Protein AF-T0ZHD9-F1 (afdb_monomer_lite)

InterPro domains:
  IPR001247 Exoribonuclease, phosphorolytic domain 1 [PF01138] (53-98)
  IPR012162 Polyribonucleotide nucleotidyltransferase [PTHR11252] (5-98)
  IPR020568 Ribosomal protein uS5 domain 2-type superfamily [SSF54211] (4-98)
  IPR027408 PNPase/RNase PH domain superfamily [G3DSA:3.30.230.70] (1-98)

Foldseek 3Di:
DWDKDKDWDDDPPKIKIKIDGPPPNVFDWIWIDIRNQDIDIDTDHDDPDDDPDDPDDPDFFFFDDDVVSVPDFDPDPVSGDDDDDPVRVVVSVVVVPD

Radius of gyration: 16.67 Å; chains: 1; bounding box: 37×41×38 Å

Sequence (98 aa):
MTLSVSKSFQYGSHTVTLETGELARQADRSRARLDGRYGGAGDRVCAKERAAGPRFLPLTVNYVEKTYAAGRIPGGFFKREGRPTEKETLTSRLIDRP

pLDDT: mean 78.88, std 9.93, range [47.66, 92.25]

Organism: NCBI:txid410659

Structure (mmCIF, N/CA/C/O backbone):
data_AF-T0ZHD9-F1
#
_entry.id   AF-T0ZHD9-F1
#
loop_
_atom_site.group_PDB
_atom_site.id
_atom_site.type_symbol
_atom_site.label_atom_id
_atom_site.label_alt_id
_atom_site.label_comp_id
_atom_site.label_asym_id
_atom_site.label_entity_id
_atom_site.label_seq_id
_atom_site.pdbx_PDB_ins_code
_atom_site.Cartn_x
_atom_site.Cartn_y
_atom_site.Cartn_z
_atom_site.occupancy
_atom_site.B_iso_or_equiv
_atom_site.auth_seq_id
_atom_site.auth_comp_id
_atom_site.auth_asym_id
_atom_site.auth_atom_id
_atom_site.pdbx_PDB_model_num
ATOM 1 N N . MET A 1 1 ? 12.780 -4.448 24.055 1.00 47.66 1 MET A N 1
ATOM 2 C CA . MET A 1 1 ? 12.580 -5.583 23.128 1.00 47.66 1 MET A CA 1
ATOM 3 C C . MET A 1 1 ? 11.143 -5.514 22.631 1.00 47.66 1 MET A C 1
ATOM 5 O O . MET A 1 1 ? 10.240 -5.631 23.445 1.00 47.66 1 MET A O 1
ATOM 9 N N . THR A 1 2 ? 10.907 -5.185 21.363 1.00 54.66 2 THR A N 1
ATOM 10 C CA . THR A 1 2 ? 9.547 -5.124 20.794 1.00 54.66 2 THR A CA 1
ATOM 11 C C . THR A 1 2 ? 9.155 -6.492 20.253 1.00 54.66 2 THR A C 1
ATOM 13 O O . THR A 1 2 ? 9.917 -7.066 19.480 1.00 54.66 2 THR A O 1
ATOM 16 N N . LEU A 1 3 ? 7.990 -7.001 20.656 1.00 62.22 3 LEU A N 1
ATOM 17 C CA . LEU A 1 3 ? 7.433 -8.255 20.151 1.00 62.22 3 LEU A CA 1
ATOM 18 C C . LEU A 1 3 ? 6.766 -7.984 18.798 1.00 62.22 3 LEU A C 1
ATOM 20 O O . LEU A 1 3 ? 5.759 -7.280 18.735 1.00 62.22 3 LEU A O 1
ATOM 24 N N . SER A 1 4 ? 7.344 -8.506 17.718 1.00 74.81 4 SER A N 1
ATOM 25 C CA . SER A 1 4 ? 6.660 -8.589 16.430 1.00 74.81 4 SER A CA 1
ATOM 26 C C . SER A 1 4 ? 5.724 -9.797 16.444 1.00 74.81 4 SER A C 1
ATOM 28 O O . SER A 1 4 ? 6.081 -10.874 16.922 1.00 74.81 4 SER A O 1
ATOM 30 N N . VAL A 1 5 ? 4.499 -9.612 15.955 1.00 83.94 5 VAL A N 1
ATOM 31 C CA . VAL A 1 5 ? 3.504 -10.685 15.845 1.00 83.94 5 VAL A CA 1
ATOM 32 C C . VAL A 1 5 ? 3.372 -11.038 14.373 1.00 83.94 5 VAL A C 1
ATOM 34 O O . VAL A 1 5 ? 3.091 -10.163 13.553 1.00 83.94 5 VAL A O 1
ATOM 37 N N . SER A 1 6 ? 3.587 -12.312 14.043 1.00 85.12 6 SER A N 1
ATOM 38 C CA . SER A 1 6 ? 3.480 -12.839 12.683 1.00 85.12 6 SER A CA 1
ATOM 39 C C . SER A 1 6 ? 2.521 -14.022 12.643 1.00 85.12 6 SER A C 1
ATOM 41 O O . SER A 1 6 ? 2.528 -14.867 13.541 1.00 85.12 6 SER A O 1
ATOM 43 N N . LYS A 1 7 ? 1.679 -14.083 11.610 1.00 88.75 7 LYS A N 1
ATOM 44 C CA . LYS A 1 7 ? 0.770 -15.205 11.365 1.00 88.75 7 LYS A CA 1
ATOM 45 C C . LYS A 1 7 ? 0.765 -15.554 9.884 1.00 88.75 7 LYS A C 1
ATOM 47 O O . LYS A 1 7 ? 0.535 -14.686 9.046 1.00 88.75 7 LYS A O 1
ATOM 52 N N . SER A 1 8 ? 0.979 -16.831 9.581 1.00 89.69 8 SER A N 1
ATOM 53 C CA . SER A 1 8 ? 0.990 -17.353 8.213 1.00 89.69 8 SER A CA 1
ATOM 54 C C . SER A 1 8 ? -0.179 -18.302 7.978 1.00 89.69 8 SER A C 1
ATOM 56 O O . SER A 1 8 ? -0.529 -19.083 8.863 1.00 89.69 8 SER A O 1
ATOM 58 N N . PHE A 1 9 ? -0.770 -18.248 6.787 1.00 91.00 9 PHE A N 1
ATOM 59 C CA . PHE A 1 9 ? -1.815 -19.168 6.341 1.00 91.00 9 PHE A CA 1
ATOM 60 C C . PHE A 1 9 ? -1.722 -19.415 4.829 1.00 91.00 9 PHE A C 1
ATOM 62 O O . PHE A 1 9 ? -1.123 -18.627 4.096 1.00 91.00 9 PHE A O 1
ATOM 69 N N . GLN A 1 10 ? -2.301 -20.524 4.363 1.00 90.88 10 GLN A N 1
ATOM 70 C CA . GLN A 1 10 ? -2.365 -20.851 2.937 1.00 90.88 10 GLN A CA 1
ATOM 71 C C . GLN A 1 10 ? -3.562 -20.170 2.270 1.00 90.88 10 GLN A C 1
ATOM 73 O O . GLN A 1 10 ? -4.675 -20.198 2.797 1.00 90.88 10 GLN A O 1
ATOM 78 N N . TYR A 1 11 ? -3.331 -19.596 1.095 1.00 87.19 11 TYR A N 1
ATOM 79 C CA . TYR A 1 11 ? -4.331 -18.987 0.228 1.00 87.19 11 TYR A CA 1
ATOM 80 C C . TYR A 1 11 ? -4.120 -19.472 -1.213 1.00 87.19 11 TYR A C 1
ATOM 82 O O . TYR A 1 11 ? -3.273 -18.966 -1.953 1.00 87.19 11 TYR A O 1
ATOM 90 N N . GLY A 1 12 ? -4.880 -20.496 -1.606 1.00 89.81 12 GLY A N 1
ATOM 91 C CA . GLY A 1 12 ? -4.672 -21.185 -2.879 1.00 89.81 12 GLY A CA 1
ATOM 92 C C . GLY A 1 12 ? -3.289 -21.836 -2.932 1.00 89.81 12 GLY A C 1
ATOM 93 O O . GLY A 1 12 ? -2.940 -22.621 -2.055 1.00 89.81 12 GLY A O 1
ATOM 94 N N . SER A 1 13 ? -2.500 -21.495 -3.950 1.00 88.56 13 SER A N 1
ATOM 95 C CA . SER A 1 13 ? -1.108 -21.940 -4.112 1.00 88.56 13 SER A CA 1
ATOM 96 C C . SER A 1 13 ? -0.084 -21.084 -3.362 1.00 88.56 13 SER A C 1
ATOM 98 O O . SER A 1 13 ? 1.112 -21.349 -3.466 1.00 88.56 13 SER A O 1
ATOM 100 N N . HIS A 1 14 ? -0.529 -20.038 -2.666 1.00 84.94 14 HIS A N 1
ATOM 101 C CA . HIS A 1 14 ? 0.343 -19.029 -2.081 1.00 84.94 14 HIS A CA 1
ATOM 102 C C . HIS A 1 14 ? 0.258 -19.034 -0.554 1.00 84.94 14 HIS A C 1
ATOM 104 O O . HIS A 1 14 ? -0.819 -19.149 0.027 1.00 84.94 14 HIS A O 1
ATOM 110 N N . THR A 1 15 ? 1.389 -18.835 0.114 1.00 87.44 15 THR A N 1
ATOM 111 C CA . THR A 1 15 ? 1.450 -18.610 1.559 1.00 87.44 15 THR A CA 1
ATOM 112 C C . THR A 1 15 ? 1.392 -17.114 1.844 1.00 87.44 15 THR A C 1
ATOM 114 O O . THR A 1 15 ? 2.258 -16.345 1.414 1.00 87.44 15 THR A O 1
ATOM 117 N N . VAL A 1 16 ? 0.378 -16.696 2.599 1.00 86.56 16 VAL A N 1
ATOM 118 C CA . VAL A 1 16 ? 0.215 -15.318 3.064 1.00 86.56 16 VAL A CA 1
ATOM 119 C C . VAL A 1 16 ? 0.738 -15.217 4.490 1.00 86.56 16 VAL A C 1
ATOM 121 O O . VAL A 1 16 ? 0.293 -15.950 5.370 1.00 86.56 16 VAL A O 1
ATOM 124 N N . THR A 1 17 ? 1.648 -14.278 4.728 1.00 85.62 17 THR A N 1
ATOM 125 C CA . THR A 1 17 ? 2.174 -13.942 6.054 1.00 85.62 17 THR A CA 1
ATOM 126 C C . THR A 1 17 ? 1.778 -12.515 6.412 1.00 85.62 17 THR A C 1
ATOM 128 O O . THR A 1 17 ? 2.076 -11.577 5.672 1.00 85.62 17 THR A O 1
ATOM 131 N N . LEU A 1 18 ? 1.108 -12.343 7.549 1.00 84.69 18 LEU A N 1
ATOM 132 C CA . LEU A 1 18 ? 0.742 -11.046 8.109 1.00 84.69 18 LEU A CA 1
ATOM 133 C C . LEU A 1 18 ? 1.649 -10.734 9.299 1.00 84.69 18 LEU A C 1
ATOM 135 O O . LEU A 1 18 ? 1.739 -11.539 10.222 1.00 84.69 18 LEU A O 1
ATOM 139 N N . GLU A 1 19 ? 2.291 -9.568 9.285 1.00 81.81 19 GLU A N 1
ATOM 140 C CA . GLU A 1 19 ? 3.239 -9.106 10.305 1.00 81.81 19 GLU A CA 1
ATOM 141 C C . GLU A 1 19 ? 2.804 -7.746 10.870 1.00 81.81 19 GLU A C 1
ATOM 143 O O . GLU A 1 19 ? 2.404 -6.845 10.129 1.00 81.81 19 GLU A O 1
ATOM 148 N N . THR A 1 20 ? 2.912 -7.560 12.185 1.00 80.50 20 THR A N 1
ATOM 149 C CA . THR A 1 20 ? 2.674 -6.271 12.858 1.00 80.50 20 THR A CA 1
ATOM 150 C C . THR A 1 20 ? 3.627 -6.066 14.046 1.00 80.50 20 THR A C 1
ATOM 152 O O . THR A 1 20 ? 4.280 -7.003 14.508 1.00 80.50 20 THR A O 1
ATOM 155 N N . GLY A 1 21 ? 3.746 -4.825 14.527 1.00 71.25 21 GLY A N 1
ATOM 156 C CA . GLY A 1 21 ? 4.507 -4.453 15.731 1.00 71.25 21 GLY A CA 1
ATOM 157 C C . GLY A 1 21 ? 5.977 -4.066 15.512 1.00 71.25 21 GLY A C 1
ATOM 158 O O . GLY A 1 21 ? 6.556 -3.356 16.337 1.00 71.25 21 GLY A O 1
ATOM 159 N N . GLU A 1 22 ? 6.600 -4.458 14.398 1.00 72.19 22 GLU A N 1
ATOM 160 C CA . GLU A 1 22 ? 8.018 -4.152 14.161 1.00 72.19 22 GLU A CA 1
ATOM 161 C C . GLU A 1 22 ? 8.239 -2.782 13.513 1.00 72.19 22 GLU A C 1
ATOM 163 O O . GLU A 1 22 ? 9.050 -1.990 14.004 1.00 72.19 22 GLU A O 1
ATOM 168 N N . LEU A 1 23 ? 7.498 -2.493 12.443 1.00 67.94 23 LEU A N 1
ATOM 169 C CA . LEU A 1 23 ? 7.609 -1.266 11.664 1.00 67.94 23 LEU A CA 1
ATOM 170 C C . LEU A 1 23 ? 6.542 -0.264 12.082 1.00 67.94 23 LEU A C 1
ATOM 172 O O . LEU A 1 23 ? 5.410 -0.628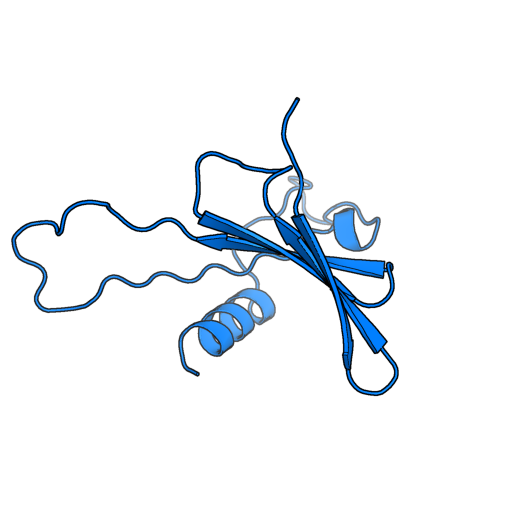 12.391 1.00 67.94 23 LEU A O 1
ATOM 176 N N . ALA A 1 24 ? 6.913 1.017 12.014 1.00 63.66 24 ALA A N 1
ATOM 177 C CA . ALA A 1 24 ? 5.940 2.088 11.895 1.00 63.66 24 ALA A CA 1
ATOM 178 C C . ALA A 1 24 ? 4.962 2.189 13.106 1.00 63.66 24 ALA A C 1
ATOM 180 O O . ALA A 1 24 ? 3.823 2.625 13.031 1.00 63.66 24 ALA A O 1
ATOM 181 N N . ARG A 1 25 ? 5.467 1.855 14.292 1.00 64.56 25 ARG A N 1
ATOM 182 C CA . ARG A 1 25 ? 4.739 1.586 15.552 1.00 64.56 25 ARG A CA 1
ATOM 183 C C . ARG A 1 25 ? 3.798 2.674 16.082 1.00 64.56 25 ARG A C 1
ATOM 185 O O . ARG A 1 25 ? 3.057 2.426 17.022 1.00 64.56 25 ARG A O 1
ATOM 192 N N . GLN A 1 26 ? 3.853 3.882 15.532 1.00 73.75 26 GLN A N 1
ATOM 193 C CA . GLN A 1 26 ? 2.990 4.991 15.939 1.00 73.75 26 GLN A CA 1
ATOM 194 C C . GLN A 1 26 ? 1.618 4.994 15.254 1.00 73.75 26 GLN A C 1
ATOM 196 O O . GLN A 1 26 ? 0.796 5.832 15.604 1.00 73.75 26 GLN A O 1
ATOM 201 N N . ALA A 1 27 ? 1.363 4.110 14.282 1.00 68.19 27 ALA A N 1
ATOM 202 C CA . ALA A 1 27 ? -0.003 3.922 13.789 1.00 68.19 27 ALA A CA 1
ATOM 203 C C . ALA A 1 27 ? -0.453 2.464 13.861 1.00 68.19 27 ALA A C 1
ATOM 205 O O . ALA A 1 27 ? 0.373 1.566 14.039 1.00 68.19 27 ALA A O 1
ATOM 206 N N . ASP A 1 28 ? -1.752 2.255 13.667 1.00 63.34 28 ASP A N 1
ATOM 207 C CA . ASP A 1 28 ? -2.379 0.941 13.587 1.00 63.34 28 ASP A CA 1
ATOM 208 C C . ASP A 1 28 ? -2.055 0.322 12.222 1.00 63.34 28 ASP A C 1
ATOM 210 O O . ASP A 1 28 ? -2.692 0.602 11.204 1.00 63.34 28 ASP A O 1
ATOM 214 N N . ARG A 1 29 ? -0.978 -0.464 12.168 1.00 66.25 29 ARG A N 1
ATOM 215 C CA . ARG A 1 29 ? -0.377 -0.915 10.905 1.00 66.25 29 ARG A CA 1
ATOM 216 C C . ARG A 1 29 ? -0.262 -2.426 10.841 1.00 66.25 29 ARG A C 1
ATOM 218 O O . ARG A 1 29 ? -0.048 -3.108 11.845 1.00 66.25 29 ARG A O 1
ATOM 225 N N . SER A 1 30 ? -0.348 -2.942 9.625 1.00 69.62 30 SER A N 1
ATOM 226 C CA . SER A 1 30 ? -0.103 -4.348 9.324 1.00 69.62 30 SER A CA 1
ATOM 227 C C . SER A 1 30 ? 0.607 -4.463 7.985 1.00 69.62 30 SER A C 1
ATOM 229 O O . SER A 1 30 ? 0.271 -3.778 7.020 1.00 69.62 30 SER A O 1
ATOM 231 N N . ARG A 1 31 ? 1.593 -5.344 7.908 1.00 73.25 31 ARG A N 1
ATOM 232 C CA . ARG A 1 31 ? 2.260 -5.698 6.663 1.00 73.25 31 ARG A CA 1
ATOM 233 C C . ARG A 1 31 ? 1.757 -7.059 6.217 1.00 73.25 31 ARG A C 1
ATOM 235 O O . ARG A 1 31 ? 1.661 -7.975 7.026 1.00 73.25 31 ARG A O 1
ATOM 242 N N . ALA A 1 32 ? 1.487 -7.197 4.928 1.00 71.56 32 ALA A N 1
ATOM 243 C CA . ALA A 1 32 ? 1.209 -8.478 4.306 1.00 71.56 32 ALA A CA 1
ATOM 244 C C . ALA A 1 32 ? 2.358 -8.852 3.370 1.00 71.56 32 ALA A C 1
ATOM 246 O O . ALA A 1 32 ? 2.889 -8.018 2.627 1.00 71.56 32 ALA A O 1
ATOM 247 N N . ARG A 1 33 ? 2.740 -10.124 3.395 1.00 74.25 33 ARG A N 1
ATOM 248 C CA . ARG A 1 33 ? 3.693 -10.715 2.466 1.00 74.25 33 ARG A CA 1
ATOM 249 C C . ARG A 1 33 ? 3.063 -11.931 1.802 1.00 74.25 33 ARG A C 1
ATOM 251 O O . ARG A 1 33 ? 2.487 -12.769 2.485 1.00 74.25 33 ARG A O 1
ATOM 258 N N . LEU A 1 34 ? 3.210 -12.028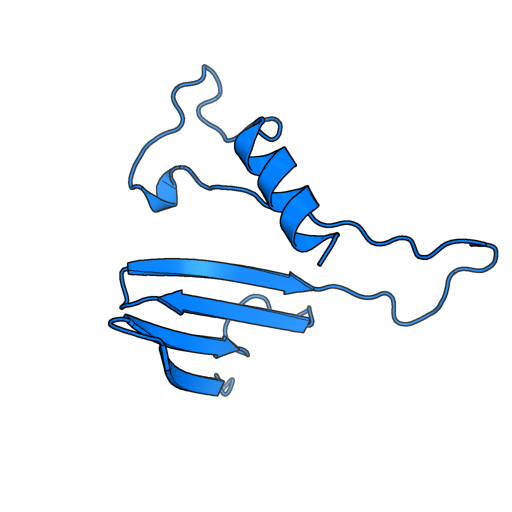 0.488 1.00 74.31 34 LEU A N 1
ATOM 259 C CA . LEU A 1 34 ? 2.822 -13.188 -0.307 1.00 74.31 34 LEU A CA 1
ATOM 260 C C . LEU A 1 34 ? 4.091 -13.897 -0.791 1.00 74.31 34 LEU A C 1
ATOM 262 O O . LEU A 1 34 ? 4.940 -13.274 -1.441 1.00 74.31 34 LEU A O 1
ATOM 266 N N . ASP A 1 35 ? 4.236 -15.176 -0.442 1.00 74.50 35 ASP A N 1
ATOM 267 C CA . ASP A 1 35 ? 5.321 -16.070 -0.880 1.00 74.50 35 ASP A CA 1
ATOM 268 C C . ASP A 1 35 ? 6.740 -15.530 -0.687 1.00 74.50 35 ASP A C 1
ATOM 270 O O . ASP A 1 35 ? 7.643 -15.786 -1.484 1.00 74.50 35 ASP A O 1
ATOM 274 N N . GLY A 1 36 ? 6.960 -14.697 0.327 1.00 62.44 36 GLY A N 1
ATOM 275 C CA . GLY A 1 36 ? 8.274 -14.094 0.540 1.00 62.44 36 GLY A CA 1
ATOM 276 C C . GLY A 1 36 ? 8.648 -12.976 -0.449 1.00 62.44 36 GLY A C 1
ATOM 277 O O . GLY A 1 36 ? 9.569 -12.221 -0.144 1.00 62.44 36 GLY A O 1
ATOM 278 N N . ARG A 1 37 ? 7.949 -12.837 -1.589 1.00 60.41 37 ARG A N 1
ATOM 279 C CA . ARG A 1 37 ? 8.358 -11.995 -2.732 1.00 60.41 37 ARG A CA 1
ATOM 280 C C . ARG A 1 37 ? 7.583 -10.691 -2.853 1.00 60.41 37 ARG A C 1
ATOM 282 O O . ARG A 1 37 ? 8.187 -9.651 -3.092 1.00 60.41 37 ARG A O 1
ATOM 289 N N . TYR A 1 38 ? 6.265 -10.727 -2.679 1.00 60.88 38 TYR A N 1
ATOM 290 C CA . TYR A 1 38 ? 5.433 -9.529 -2.782 1.00 60.88 38 TYR A CA 1
ATOM 291 C C . TYR A 1 38 ? 5.126 -9.019 -1.379 1.00 60.88 38 TYR A C 1
ATOM 293 O O . TYR A 1 38 ? 4.461 -9.694 -0.598 1.00 60.88 38 TYR A O 1
ATOM 301 N N . GLY A 1 39 ? 5.657 -7.845 -1.036 1.00 63.97 39 GLY A N 1
ATOM 302 C CA . GLY A 1 39 ? 5.433 -7.201 0.256 1.00 63.97 39 GLY A CA 1
ATOM 303 C C . GLY A 1 39 ? 4.619 -5.925 0.095 1.00 63.97 39 GLY A C 1
ATOM 304 O O . GLY A 1 39 ? 5.120 -4.960 -0.474 1.00 63.97 39 GLY A O 1
ATOM 305 N N . GLY A 1 40 ? 3.401 -5.911 0.632 1.00 64.19 40 GLY A N 1
ATOM 306 C CA . GLY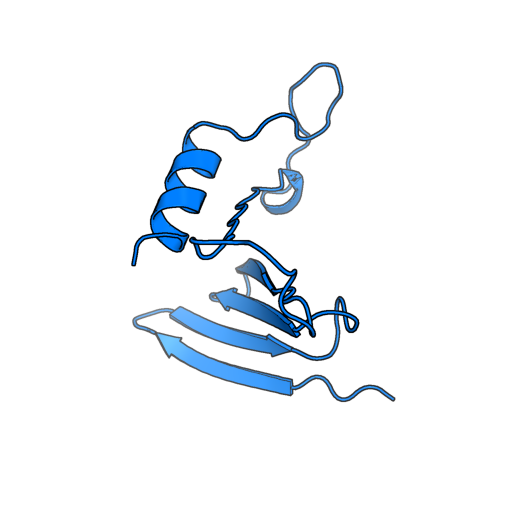 A 1 40 ? 2.586 -4.707 0.779 1.00 64.19 40 GLY A CA 1
ATOM 307 C C . GLY A 1 40 ? 2.536 -4.282 2.245 1.00 64.19 40 GLY A C 1
ATOM 308 O O . GLY A 1 40 ? 2.336 -5.115 3.128 1.00 64.19 40 GLY A O 1
ATOM 309 N N . ALA A 1 41 ? 2.729 -2.996 2.523 1.00 69.25 41 ALA A N 1
ATOM 310 C CA . ALA A 1 41 ? 2.486 -2.430 3.848 1.00 69.25 41 ALA A CA 1
ATOM 311 C C . ALA A 1 41 ? 1.147 -1.685 3.828 1.00 69.25 41 ALA A C 1
ATOM 313 O O . ALA A 1 41 ? 0.929 -0.835 2.966 1.00 69.25 41 ALA A O 1
ATOM 314 N N . GLY A 1 42 ? 0.251 -2.042 4.746 1.00 69.81 42 GLY A N 1
ATOM 315 C CA . GLY A 1 42 ? -1.019 -1.367 4.959 1.00 69.81 42 GLY A CA 1
ATOM 316 C C . GLY A 1 42 ? -0.964 -0.583 6.260 1.00 69.81 42 GLY A C 1
ATOM 317 O O . GLY A 1 42 ? -1.001 -1.168 7.345 1.00 69.81 42 GLY A O 1
ATOM 318 N N . ASP A 1 43 ? -0.917 0.739 6.143 1.00 69.75 43 ASP A N 1
ATOM 319 C CA . ASP A 1 43 ? -0.899 1.632 7.293 1.00 69.75 43 ASP A CA 1
ATOM 320 C C . ASP A 1 43 ? -2.262 2.298 7.464 1.00 69.75 43 ASP A C 1
ATOM 322 O O . ASP A 1 43 ? -2.809 2.854 6.510 1.00 69.75 43 ASP A O 1
ATOM 326 N N . ARG A 1 44 ? -2.816 2.259 8.681 1.00 67.12 44 ARG A N 1
ATOM 327 C CA . ARG A 1 44 ? -4.049 2.969 9.025 1.00 67.12 44 ARG A CA 1
ATOM 328 C C . ARG A 1 44 ? -3.779 3.932 10.169 1.00 67.12 44 ARG A C 1
ATOM 330 O O . ARG A 1 44 ? -3.089 3.615 11.134 1.00 67.12 44 ARG A O 1
ATOM 337 N N . VAL A 1 45 ? -4.321 5.133 10.039 1.00 67.12 45 VAL A N 1
ATOM 338 C CA . VAL A 1 45 ? -4.292 6.158 11.080 1.00 67.12 45 VAL A CA 1
ATOM 339 C C . VAL A 1 45 ? -5.717 6.663 11.218 1.00 67.12 45 VAL A C 1
ATOM 341 O O . VAL A 1 45 ? -6.273 7.202 10.263 1.00 67.12 45 VAL A O 1
ATOM 344 N N . CYS A 1 46 ? -6.295 6.496 12.400 1.00 67.81 46 CYS A N 1
ATOM 345 C CA . CYS A 1 46 ? -7.601 7.047 12.735 1.00 67.81 46 CYS A CA 1
ATOM 346 C C . CYS A 1 46 ? -7.426 8.152 13.779 1.00 67.81 46 CYS A C 1
ATOM 348 O O . CYS A 1 46 ? -6.631 8.022 14.712 1.00 67.81 46 CYS A O 1
ATOM 350 N N . ALA A 1 47 ? -8.171 9.249 13.634 1.00 70.62 47 ALA A N 1
ATOM 351 C CA . ALA A 1 47 ? -8.233 10.266 14.675 1.00 70.62 47 ALA A CA 1
ATOM 352 C C . ALA A 1 47 ? -8.895 9.677 15.931 1.00 70.62 47 ALA A C 1
ATOM 354 O O . ALA A 1 47 ? -9.914 8.993 15.832 1.00 70.62 47 ALA A O 1
ATOM 355 N N . LYS A 1 48 ? -8.319 9.948 17.109 1.00 71.69 48 LYS A N 1
ATOM 356 C CA . LYS A 1 48 ? -8.868 9.482 18.397 1.00 71.69 48 LYS A CA 1
ATOM 357 C C . LYS A 1 48 ? -10.171 10.186 18.767 1.00 71.69 48 LYS A C 1
ATOM 359 O O . LYS A 1 48 ? -11.011 9.606 19.443 1.00 71.69 48 LYS A O 1
ATOM 364 N N . GLU A 1 49 ? -10.332 11.422 18.308 1.00 73.81 49 GLU A N 1
ATOM 365 C CA . GLU A 1 49 ? -11.505 12.248 18.555 1.00 73.81 49 GLU A CA 1
ATOM 366 C C . GLU A 1 49 ? -12.151 12.644 17.231 1.00 73.81 49 GLU A C 1
ATOM 368 O O . GLU A 1 49 ? -11.477 12.923 16.234 1.00 73.81 49 GLU A O 1
ATOM 373 N N . ARG A 1 50 ? -13.484 12.671 17.219 1.00 68.25 50 ARG A N 1
ATOM 374 C CA . ARG A 1 50 ? -14.248 13.131 16.065 1.00 68.25 50 ARG A CA 1
ATOM 375 C C . ARG A 1 50 ? -14.172 14.655 16.007 1.00 68.25 50 ARG A C 1
ATOM 377 O O . ARG A 1 50 ? -14.611 15.325 16.935 1.00 68.25 50 ARG A O 1
ATOM 384 N N . ALA A 1 51 ? -13.683 15.200 14.895 1.00 73.19 51 ALA A N 1
ATOM 385 C CA . ALA A 1 51 ? -13.773 16.635 14.641 1.00 73.19 51 ALA A CA 1
ATOM 386 C C . ALA A 1 51 ? -15.245 17.088 14.674 1.00 73.19 51 ALA A C 1
ATOM 388 O O . ALA A 1 51 ? -16.122 16.378 14.179 1.00 73.19 51 ALA A O 1
ATOM 389 N N . ALA A 1 52 ? -15.532 18.256 15.250 1.00 75.75 52 ALA A N 1
ATOM 390 C CA . ALA A 1 52 ? -16.883 18.811 15.251 1.00 75.75 52 ALA A CA 1
ATOM 391 C C . ALA A 1 52 ? -17.287 19.235 13.825 1.00 75.75 52 ALA A C 1
ATOM 393 O O . ALA A 1 52 ? -16.511 19.880 13.124 1.00 75.75 52 ALA A O 1
ATOM 394 N N . GLY A 1 53 ? -18.499 18.878 13.383 1.00 71.25 53 GLY A N 1
ATOM 395 C CA . GLY A 1 53 ? -19.076 19.373 12.123 1.00 71.25 53 GLY A CA 1
ATOM 396 C C . GLY A 1 53 ? -19.059 18.500 10.848 1.00 71.25 53 GLY A C 1
ATOM 397 O O . GLY A 1 53 ? -19.720 18.909 9.892 1.00 71.25 53 GLY A O 1
ATOM 398 N N . PRO A 1 54 ? -18.426 17.312 10.743 1.00 66.81 54 PRO A N 1
ATOM 399 C CA . PRO A 1 54 ? -18.510 16.532 9.515 1.00 66.81 54 PRO A CA 1
ATOM 400 C C . PRO A 1 54 ? -19.838 15.763 9.443 1.00 66.81 54 PRO A C 1
ATOM 402 O O . PRO A 1 54 ? -20.142 14.905 10.282 1.00 66.81 54 PRO A O 1
ATOM 405 N N . ARG A 1 55 ? -20.618 16.071 8.397 1.00 82.00 55 ARG A N 1
ATOM 406 C CA . ARG A 1 55 ? -21.825 15.333 7.972 1.00 82.00 55 ARG A CA 1
ATOM 407 C C . ARG A 1 55 ? -21.508 14.082 7.132 1.00 82.00 55 ARG A C 1
ATOM 409 O O . ARG A 1 55 ? -22.430 13.401 6.701 1.00 82.00 55 ARG A O 1
ATOM 416 N N . PHE A 1 56 ? -20.228 13.785 6.899 1.00 79.94 56 PHE A N 1
ATOM 417 C CA . PHE A 1 56 ? -19.739 12.638 6.128 1.00 79.94 56 PHE A CA 1
ATOM 418 C C . PHE A 1 56 ? -18.535 11.990 6.828 1.00 79.94 56 PHE A C 1
ATOM 420 O O . PHE A 1 56 ? -17.909 12.619 7.681 1.00 79.94 56 PHE A O 1
ATOM 427 N N . LEU A 1 57 ? -18.217 10.740 6.483 1.00 82.12 57 LEU A N 1
ATOM 428 C CA . LEU A 1 57 ? -17.026 10.040 6.968 1.00 82.12 57 LEU A CA 1
ATOM 429 C C . LEU A 1 57 ? -15.820 10.428 6.089 1.00 82.12 57 LEU A C 1
ATOM 431 O O . LEU A 1 57 ? -15.818 10.071 4.911 1.00 82.12 57 LEU A O 1
ATOM 435 N N . PRO A 1 58 ? -14.803 11.145 6.608 1.00 83.81 58 PRO A N 1
ATOM 436 C CA . PRO A 1 58 ? -13.630 11.520 5.823 1.00 83.81 58 PRO A CA 1
ATOM 437 C C . PRO A 1 58 ? -12.645 10.343 5.730 1.00 83.81 58 PRO A C 1
ATOM 439 O O . PRO A 1 58 ? -11.626 10.317 6.420 1.00 83.81 58 PRO A O 1
ATOM 442 N N . LEU A 1 59 ? -12.969 9.350 4.901 1.00 86.31 59 LEU A N 1
ATOM 443 C CA . LEU A 1 59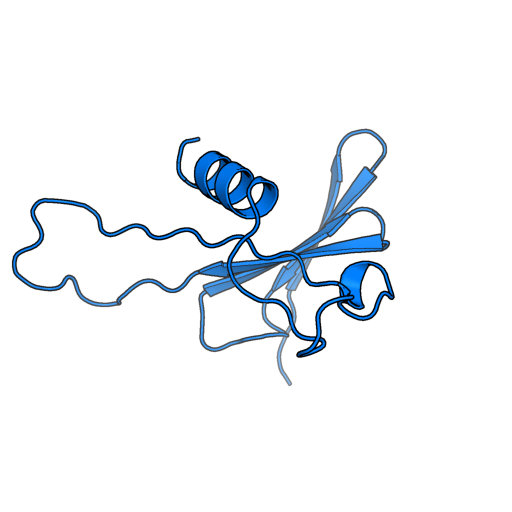 ? -12.070 8.246 4.570 1.00 86.31 59 LEU A CA 1
ATOM 444 C C . LEU A 1 59 ? -11.185 8.639 3.381 1.00 86.31 59 LEU A C 1
ATOM 446 O O . LEU A 1 59 ? -11.683 9.082 2.349 1.00 86.31 59 LEU A O 1
ATOM 450 N N . THR A 1 60 ? -9.874 8.458 3.533 1.00 87.62 60 THR A N 1
ATOM 451 C CA . THR A 1 60 ? -8.900 8.654 2.456 1.00 87.62 60 THR A CA 1
ATOM 452 C C . THR A 1 60 ? -8.063 7.396 2.319 1.00 87.62 60 THR A C 1
ATOM 454 O O . THR A 1 60 ? -7.418 6.969 3.278 1.00 87.62 60 THR A O 1
ATOM 457 N N . VAL A 1 61 ? -8.028 6.837 1.113 1.00 87.06 61 VAL A N 1
ATOM 458 C CA . VAL A 1 61 ? -7.213 5.670 0.777 1.00 87.06 61 VAL A CA 1
ATOM 459 C C . VAL A 1 61 ? -6.175 6.069 -0.263 1.00 87.06 61 VAL A C 1
ATOM 461 O O . VAL A 1 61 ? -6.522 6.581 -1.323 1.00 87.06 61 VAL A O 1
ATOM 464 N N . ASN A 1 62 ? -4.901 5.816 0.038 1.00 88.25 62 ASN A N 1
ATOM 465 C CA . ASN A 1 62 ? -3.787 6.083 -0.867 1.00 88.25 62 ASN A CA 1
ATOM 466 C C . ASN A 1 62 ? -2.991 4.798 -1.097 1.00 88.25 62 ASN A C 1
ATOM 468 O O . ASN A 1 62 ? -2.352 4.289 -0.177 1.00 88.25 62 ASN A O 1
ATOM 472 N N . TYR A 1 63 ? -3.003 4.300 -2.329 1.00 88.44 63 TYR A N 1
ATOM 473 C CA . TYR A 1 63 ? -2.136 3.218 -2.777 1.00 88.44 63 TYR A CA 1
ATOM 474 C C . TYR A 1 63 ? -0.970 3.789 -3.590 1.00 88.44 63 TYR A C 1
ATOM 476 O O . TYR A 1 63 ? -1.188 4.572 -4.513 1.00 88.44 63 TYR A O 1
ATOM 484 N N . VAL A 1 64 ? 0.262 3.404 -3.242 1.00 87.50 64 VAL A N 1
ATOM 485 C CA . VAL A 1 64 ? 1.488 3.865 -3.912 1.00 87.50 64 VAL A CA 1
ATOM 486 C C . VAL A 1 64 ? 2.392 2.676 -4.217 1.00 87.50 64 VAL A C 1
ATOM 488 O O . VAL A 1 64 ? 2.757 1.917 -3.316 1.00 87.50 64 VAL A O 1
ATOM 491 N N . GLU A 1 65 ? 2.808 2.551 -5.474 1.00 86.38 65 GLU A N 1
ATOM 492 C CA . GLU A 1 65 ? 3.804 1.587 -5.924 1.00 86.38 65 GLU A CA 1
ATOM 493 C C . GLU A 1 65 ? 5.184 2.232 -5.947 1.00 86.38 65 GLU A C 1
ATOM 495 O O . GLU A 1 65 ? 5.460 3.199 -6.655 1.00 86.38 65 GLU A O 1
ATOM 500 N N . LYS A 1 66 ? 6.096 1.661 -5.167 1.00 86.25 66 LYS A N 1
ATOM 501 C CA . LYS A 1 66 ? 7.484 2.103 -5.136 1.00 86.25 66 LYS A CA 1
ATOM 502 C C . LYS A 1 66 ? 8.305 1.361 -6.175 1.00 86.25 66 LYS A C 1
ATOM 504 O O . LYS A 1 66 ? 8.309 0.132 -6.190 1.00 86.25 66 LYS A O 1
ATOM 509 N N . THR A 1 67 ? 9.052 2.078 -7.016 1.00 84.00 67 THR A N 1
ATOM 510 C CA . THR A 1 67 ? 9.794 1.439 -8.123 1.00 84.00 67 THR A CA 1
ATOM 511 C C . THR A 1 67 ? 10.900 0.516 -7.612 1.00 84.00 67 THR A C 1
ATOM 513 O O . THR A 1 67 ? 11.214 -0.495 -8.249 1.00 84.00 67 THR A O 1
ATOM 516 N N . TYR A 1 68 ? 11.438 0.808 -6.422 1.00 84.38 68 TYR A N 1
ATOM 517 C CA . TYR A 1 68 ? 12.408 -0.052 -5.746 1.00 84.38 68 TYR A CA 1
ATOM 518 C C . TYR A 1 68 ? 11.835 -1.433 -5.399 1.00 84.38 68 TYR A C 1
ATOM 520 O O . TYR A 1 68 ? 12.606 -2.381 -5.285 1.00 84.38 68 TYR A O 1
ATOM 528 N N . ALA A 1 69 ? 10.509 -1.590 -5.282 1.00 83.12 69 ALA A N 1
ATOM 529 C CA . ALA A 1 69 ? 9.886 -2.895 -5.048 1.00 83.12 69 ALA A CA 1
ATOM 530 C C . ALA A 1 69 ? 10.127 -3.867 -6.218 1.00 83.12 69 ALA A C 1
ATOM 532 O O . ALA A 1 69 ? 10.123 -5.078 -6.024 1.00 83.12 69 ALA A O 1
ATOM 533 N N . ALA A 1 70 ? 10.389 -3.336 -7.417 1.00 84.00 70 ALA A N 1
ATOM 534 C CA . ALA A 1 70 ? 10.782 -4.096 -8.600 1.00 84.00 70 ALA A CA 1
ATOM 535 C C . ALA A 1 70 ? 12.281 -3.950 -8.938 1.00 84.00 70 ALA A C 1
ATOM 537 O O . ALA A 1 70 ? 12.679 -4.276 -10.055 1.00 84.00 70 ALA A O 1
ATOM 538 N N . GLY A 1 71 ? 13.098 -3.406 -8.026 1.00 83.38 71 GLY A N 1
ATOM 539 C CA . GLY A 1 71 ? 14.531 -3.178 -8.246 1.00 83.38 71 GLY A CA 1
ATOM 540 C C . GLY A 1 71 ? 14.852 -2.129 -9.319 1.00 83.38 71 GLY A C 1
ATOM 541 O O . GLY A 1 71 ? 15.930 -2.170 -9.905 1.00 83.38 71 GLY A O 1
ATOM 542 N N . ARG A 1 72 ? 13.924 -1.207 -9.616 1.00 84.56 72 ARG A N 1
ATOM 543 C CA . ARG A 1 72 ? 14.074 -0.208 -10.687 1.00 84.56 72 ARG A CA 1
ATOM 544 C C . ARG A 1 72 ? 14.174 1.218 -10.146 1.00 84.56 72 ARG A C 1
ATOM 546 O O . ARG A 1 72 ? 13.506 1.581 -9.178 1.00 84.56 72 ARG A O 1
ATOM 553 N N . ILE A 1 73 ? 14.979 2.042 -10.818 1.00 84.38 73 ILE A N 1
ATOM 554 C CA . ILE A 1 73 ? 15.074 3.490 -10.573 1.00 84.38 73 ILE A CA 1
ATOM 555 C C . ILE A 1 73 ? 13.954 4.194 -11.360 1.00 84.38 73 ILE A C 1
ATOM 557 O O . ILE A 1 73 ? 13.728 3.830 -12.518 1.00 84.38 73 ILE A O 1
ATOM 561 N N . PRO A 1 74 ? 13.253 5.193 -10.788 1.00 84.25 74 PRO A N 1
ATOM 562 C CA . PRO A 1 74 ? 12.230 5.938 -11.517 1.00 84.25 74 PRO A CA 1
ATOM 563 C C . PRO A 1 74 ? 12.816 6.630 -12.758 1.00 84.25 74 PRO A C 1
ATOM 565 O O . PRO A 1 74 ? 13.808 7.349 -12.661 1.00 84.25 74 PRO A O 1
ATOM 568 N N . GLY A 1 75 ? 12.188 6.441 -13.921 1.00 77.44 75 GLY A N 1
ATOM 569 C CA . GLY A 1 75 ? 12.696 6.923 -15.216 1.00 77.44 75 GLY A CA 1
ATOM 570 C C . GLY A 1 75 ? 12.501 8.419 -15.508 1.00 77.44 75 GLY A C 1
ATOM 571 O O . GLY A 1 75 ? 12.863 8.872 -16.588 1.00 77.44 75 GLY A O 1
ATOM 572 N N . GLY A 1 76 ? 11.911 9.194 -14.592 1.00 76.25 76 GLY A N 1
ATOM 573 C CA . GLY A 1 76 ? 11.685 10.635 -14.777 1.00 76.25 76 GLY A CA 1
ATOM 574 C C . GLY A 1 76 ? 12.920 11.492 -14.473 1.00 76.25 76 GLY A C 1
ATOM 575 O O . GLY A 1 76 ? 13.832 11.049 -13.780 1.00 76.25 76 GLY A O 1
ATOM 576 N N . PHE A 1 77 ? 12.913 12.759 -14.910 1.00 78.75 77 PHE A N 1
ATOM 577 C CA . PHE A 1 77 ? 14.003 13.724 -14.666 1.00 78.75 77 PHE A CA 1
ATOM 578 C C . PHE A 1 77 ? 14.402 13.818 -13.182 1.00 78.75 77 PHE A C 1
ATOM 580 O O . PHE A 1 77 ? 15.580 13.785 -12.839 1.00 78.75 77 PHE A O 1
ATOM 587 N N . PHE A 1 78 ? 13.406 13.847 -12.292 1.00 80.00 78 PHE A N 1
ATOM 588 C CA . PHE A 1 78 ? 13.608 13.930 -10.843 1.00 80.00 78 PHE A CA 1
ATOM 589 C C . PHE A 1 78 ? 13.960 12.592 -10.174 1.00 80.00 78 PHE A C 1
ATOM 591 O O . PHE A 1 78 ? 14.208 12.579 -8.970 1.00 80.00 78 PHE A O 1
ATOM 598 N N . LYS A 1 79 ? 13.949 11.469 -10.915 1.00 81.81 79 LYS A N 1
ATOM 599 C CA . LYS A 1 79 ? 14.241 10.106 -10.422 1.00 81.81 79 LYS A CA 1
ATOM 600 C C . LYS A 1 79 ? 13.523 9.737 -9.113 1.00 81.81 79 LYS A C 1
ATOM 602 O O . LYS A 1 79 ? 14.053 8.997 -8.288 1.00 81.81 79 LYS A O 1
ATOM 607 N N . ARG A 1 80 ? 12.304 10.248 -8.920 1.00 81.38 80 ARG A N 1
ATOM 608 C CA . ARG A 1 80 ? 11.467 10.033 -7.731 1.00 81.38 80 ARG A CA 1
ATOM 609 C C . ARG A 1 80 ? 10.042 9.699 -8.152 1.00 81.38 80 ARG A C 1
ATOM 611 O O . ARG A 1 80 ? 9.601 10.169 -9.201 1.00 81.38 80 ARG A O 1
ATOM 618 N N . GLU A 1 81 ? 9.322 8.922 -7.341 1.00 80.69 81 GLU A N 1
ATOM 619 C CA . GLU A 1 81 ? 7.886 8.747 -7.565 1.00 80.69 81 GLU A CA 1
ATOM 620 C C . GLU A 1 81 ? 7.166 10.097 -7.431 1.00 80.69 81 GLU A C 1
ATOM 622 O O . GLU A 1 81 ? 7.466 10.902 -6.541 1.00 80.69 81 GLU A O 1
ATOM 627 N N . GLY A 1 82 ? 6.269 10.362 -8.378 1.00 83.31 82 GLY A N 1
ATOM 628 C CA . GLY A 1 82 ? 5.570 11.632 -8.525 1.00 83.31 82 GLY A CA 1
ATOM 629 C C . GLY A 1 82 ? 4.106 11.532 -8.119 1.00 83.31 82 GLY A C 1
ATOM 630 O O . GLY A 1 82 ? 3.762 10.936 -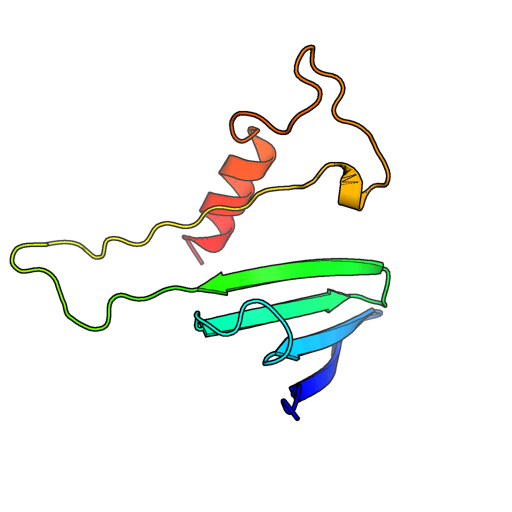7.102 1.00 83.31 82 GLY A O 1
ATOM 631 N N . ARG A 1 83 ? 3.235 12.150 -8.922 1.00 86.50 83 ARG A N 1
ATOM 632 C CA . ARG A 1 83 ? 1.784 12.011 -8.755 1.00 86.50 83 ARG A CA 1
ATOM 633 C C . ARG A 1 83 ? 1.360 10.551 -8.966 1.00 86.50 83 ARG A C 1
ATOM 635 O O . ARG A 1 83 ? 1.988 9.886 -9.793 1.00 86.50 83 ARG A O 1
ATOM 642 N N . PRO A 1 84 ? 0.293 10.094 -8.284 1.00 87.56 84 PRO A N 1
ATOM 643 C CA . PRO A 1 84 ? -0.265 8.772 -8.516 1.00 87.56 84 PRO A CA 1
ATOM 644 C C . PRO A 1 84 ? -0.574 8.555 -9.995 1.00 87.56 84 PRO A C 1
ATOM 646 O O . PRO A 1 84 ? -1.162 9.408 -10.664 1.00 87.56 84 PRO A O 1
ATOM 649 N N . THR A 1 85 ? -0.167 7.401 -10.491 1.00 88.75 85 THR A N 1
ATOM 650 C CA . THR A 1 85 ? -0.519 6.894 -11.810 1.00 88.75 85 THR A CA 1
ATOM 651 C C . THR A 1 85 ? -2.000 6.517 -11.865 1.00 88.75 85 THR A C 1
ATOM 653 O O . THR A 1 85 ? -2.692 6.408 -10.846 1.00 88.75 85 THR A O 1
ATOM 656 N N . GLU A 1 86 ? -2.506 6.279 -13.074 1.00 90.69 86 GLU A N 1
ATOM 657 C CA . GLU A 1 86 ? -3.869 5.782 -13.268 1.00 90.69 86 GLU A CA 1
ATOM 658 C C . GLU A 1 86 ? -4.094 4.461 -12.519 1.00 90.69 86 GLU A C 1
ATOM 660 O O . GLU A 1 86 ? -5.075 4.325 -11.790 1.00 90.69 86 GLU A O 1
ATOM 665 N N . LYS A 1 87 ? -3.133 3.531 -12.605 1.00 90.75 87 LYS A N 1
ATOM 666 C CA . LYS A 1 87 ? -3.165 2.259 -11.874 1.00 90.75 87 LYS A CA 1
ATOM 667 C C . LYS A 1 87 ? -3.271 2.481 -10.367 1.00 90.75 87 LYS A C 1
ATOM 669 O O . LYS A 1 87 ? -4.122 1.881 -9.721 1.00 90.75 87 LYS A O 1
ATOM 674 N N . GLU A 1 88 ? -2.443 3.358 -9.807 1.00 90.00 88 GLU A N 1
ATOM 675 C CA . GLU A 1 88 ? -2.470 3.651 -8.370 1.00 90.00 88 GLU A CA 1
ATOM 676 C C . GLU A 1 88 ? -3.794 4.282 -7.933 1.00 90.00 88 GLU A C 1
ATOM 678 O O . GLU A 1 88 ? -4.337 3.938 -6.880 1.00 90.00 88 GLU A O 1
ATOM 683 N N . THR A 1 89 ? -4.361 5.149 -8.772 1.00 90.88 89 THR A N 1
ATOM 684 C CA . THR A 1 89 ? -5.666 5.770 -8.526 1.00 90.88 89 THR A CA 1
ATOM 685 C C . THR A 1 89 ? -6.788 4.729 -8.556 1.00 90.88 89 THR A C 1
ATOM 687 O O . THR A 1 89 ? -7.628 4.705 -7.657 1.00 90.88 89 THR A O 1
ATOM 690 N N . LEU A 1 90 ? -6.801 3.832 -9.546 1.00 92.25 90 LEU A N 1
ATOM 691 C CA . LEU A 1 90 ? -7.800 2.766 -9.655 1.00 92.25 90 LEU A CA 1
ATOM 692 C C . LEU A 1 90 ? -7.706 1.773 -8.492 1.00 92.25 90 LEU A C 1
ATOM 694 O O . LEU A 1 90 ? -8.728 1.448 -7.889 1.00 92.25 90 LEU A O 1
ATOM 698 N N . THR A 1 91 ? -6.495 1.356 -8.115 1.00 91.25 91 THR A N 1
ATOM 699 C CA . THR A 1 91 ? -6.281 0.475 -6.958 1.00 91.25 91 THR A CA 1
ATOM 700 C C . THR A 1 91 ? -6.711 1.143 -5.654 1.00 91.25 91 THR A C 1
ATOM 702 O O . THR A 1 91 ? -7.361 0.506 -4.829 1.00 91.25 91 THR A O 1
ATOM 705 N N . SER A 1 92 ? -6.434 2.441 -5.482 1.00 90.88 92 SER A N 1
ATOM 706 C CA . SER A 1 92 ? -6.911 3.199 -4.315 1.00 90.88 92 SER A CA 1
ATOM 707 C C . SER A 1 92 ? -8.440 3.167 -4.217 1.00 90.88 92 SER A C 1
ATOM 709 O O . SER A 1 92 ? -8.986 2.925 -3.144 1.00 90.88 92 SER A O 1
ATOM 711 N N . ARG A 1 93 ? -9.141 3.331 -5.347 1.00 92.19 93 ARG A N 1
ATOM 712 C CA . ARG A 1 93 ? -10.613 3.274 -5.397 1.00 92.19 93 ARG A CA 1
ATOM 713 C C . ARG A 1 93 ? -11.168 1.872 -5.169 1.00 92.19 93 ARG A C 1
ATOM 715 O O . ARG A 1 93 ? -12.241 1.759 -4.594 1.00 92.19 93 ARG A O 1
ATOM 722 N N . LEU A 1 94 ? -10.474 0.824 -5.611 1.00 91.19 94 LEU A N 1
ATOM 723 C CA . LEU A 1 94 ? -10.868 -0.562 -5.332 1.00 91.19 94 LEU A CA 1
ATOM 724 C C . LEU A 1 94 ? -10.829 -0.868 -3.831 1.00 91.19 94 LEU A C 1
ATOM 726 O O . LEU A 1 94 ? -11.714 -1.547 -3.329 1.00 91.19 94 LEU A O 1
ATOM 730 N N . ILE A 1 95 ? -9.832 -0.343 -3.116 1.00 88.69 95 ILE A N 1
ATOM 731 C CA . ILE A 1 95 ? -9.708 -0.524 -1.663 1.00 88.69 95 ILE A CA 1
ATOM 732 C C . ILE A 1 95 ? -10.754 0.307 -0.898 1.00 88.69 95 ILE A C 1
ATOM 734 O O . ILE A 1 95 ? -11.204 -0.117 0.162 1.00 88.69 95 ILE A O 1
ATOM 738 N N . ASP A 1 96 ? -11.137 1.478 -1.415 1.00 88.94 9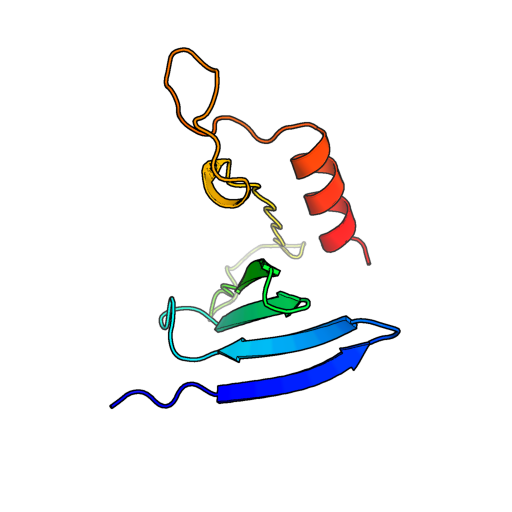6 ASP A N 1
ATOM 739 C CA . ASP A 1 96 ? -12.115 2.386 -0.792 1.00 88.94 96 ASP A CA 1
ATOM 740 C C . ASP A 1 96 ? -13.578 1.911 -0.908 1.00 88.94 96 ASP A C 1
ATOM 742 O O . ASP A 1 96 ? -14.415 2.279 -0.089 1.00 88.94 96 ASP A O 1
ATOM 746 N N . ARG A 1 97 ? -13.901 1.088 -1.914 1.00 87.19 97 ARG A N 1
ATOM 747 C CA . ARG A 1 97 ? -15.283 0.775 -2.334 1.00 87.19 97 ARG A CA 1
ATOM 748 C C . ARG A 1 97 ? -15.862 -0.616 -1.992 1.00 87.19 97 ARG A C 1
ATOM 750 O O . ARG A 1 97 ? -16.888 -0.917 -2.595 1.00 87.19 97 ARG A O 1
ATOM 757 N N . PRO A 1 98 ? -15.236 -1.469 -1.166 1.00 76.12 98 PRO A N 1
ATOM 758 C CA . PRO A 1 98 ? -15.471 -2.917 -1.173 1.00 76.12 98 PRO A CA 1
ATOM 759 C C . PRO A 1 98 ? -16.947 -3.330 -1.125 1.00 76.12 98 PRO A C 1
ATOM 761 O O . PRO A 1 98 ? -17.718 -2.715 -0.353 1.00 76.12 98 PRO A O 1
#

Secondary structure (DSSP, 8-state):
----EEEEEEETTEEEEEEESSS-TTSEEEEEEETTTEEEEEEE---SSPPSS-SS----------GGGGT----STT-S--SPPHHHHHHHHHHH--